Protein AF-A0A412Z4I1-F1 (afdb_monomer_lite)

Radius of gyration: 13.07 Å; chains: 1; bounding box: 24×26×34 Å

pLDDT: mean 89.13, std 13.74, range [40.75, 98.06]

Secondary structure (DSSP, 8-state):
----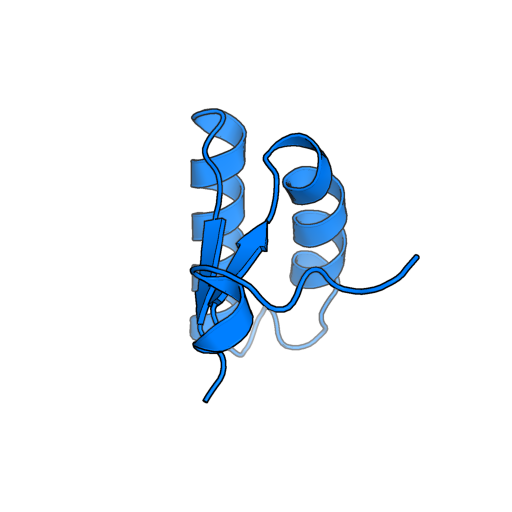-SGGGGGTEEEEPGGGHHHHHHHHHT-TTTTT-HHHHHHHHHHHHHHHTT--EEEE--

Organism: NCBI:txid208479

Structure (mmCIF, N/CA/C/O backbone):
data_AF-A0A412Z4I1-F1
#
_entry.id   AF-A0A412Z4I1-F1
#
loop_
_atom_site.group_PDB
_atom_site.id
_atom_site.type_symbol
_atom_site.label_atom_id
_atom_site.label_alt_id
_atom_site.label_comp_id
_atom_site.label_asym_id
_atom_site.label_entity_id
_atom_site.label_seq_id
_atom_site.pdbx_PDB_ins_code
_atom_site.Cartn_x
_atom_site.Cartn_y
_atom_site.Cartn_z
_atom_site.occupancy
_atom_site.B_iso_or_equiv
_atom_site.auth_seq_id
_atom_site.auth_comp_id
_atom_site.auth_asym_id
_atom_site.auth_atom_id
_atom_site.pdbx_PDB_model_num
ATOM 1 N N . MET A 1 1 ? 14.631 -7.981 14.752 1.00 40.75 1 MET A N 1
ATOM 2 C CA . MET A 1 1 ? 13.202 -8.280 14.991 1.00 40.75 1 MET A CA 1
ATOM 3 C C . MET A 1 1 ? 12.853 -9.544 14.217 1.00 40.75 1 MET A C 1
ATOM 5 O O . MET A 1 1 ? 12.911 -9.520 12.994 1.00 40.75 1 MET A O 1
ATOM 9 N N . ALA A 1 2 ? 12.616 -10.664 14.902 1.00 50.31 2 ALA A N 1
ATOM 10 C CA . ALA A 1 2 ? 12.272 -11.931 14.255 1.00 50.31 2 ALA A CA 1
ATOM 11 C C . ALA A 1 2 ? 10.881 -11.822 13.608 1.00 50.31 2 ALA A C 1
ATOM 13 O O . ALA A 1 2 ? 9.928 -11.399 14.261 1.00 50.31 2 ALA A O 1
ATOM 14 N N . ARG A 1 3 ? 10.759 -12.176 12.323 1.00 58.78 3 ARG A N 1
ATOM 15 C CA . ARG A 1 3 ? 9.458 -12.287 11.649 1.00 58.78 3 ARG A CA 1
ATOM 16 C C . ARG A 1 3 ? 8.674 -13.401 12.343 1.00 58.78 3 ARG A C 1
ATOM 18 O O . ARG A 1 3 ? 9.112 -14.547 12.327 1.00 58.78 3 ARG A O 1
ATOM 25 N N . ALA A 1 4 ? 7.542 -13.071 12.959 1.00 56.69 4 ALA A N 1
ATOM 26 C CA . ALA A 1 4 ? 6.652 -14.072 13.534 1.00 56.69 4 ALA A CA 1
ATOM 27 C C . ALA A 1 4 ? 6.154 -15.004 12.413 1.00 56.69 4 ALA A C 1
ATOM 29 O O . ALA A 1 4 ? 5.406 -14.585 11.534 1.00 56.69 4 ALA A O 1
ATOM 30 N N . TYR A 1 5 ? 6.610 -16.257 12.422 1.00 59.66 5 TYR A N 1
ATOM 31 C CA . TYR A 1 5 ? 6.323 -17.282 11.408 1.00 59.66 5 TYR A CA 1
ATOM 32 C C . TYR A 1 5 ? 5.046 -18.080 11.742 1.00 59.66 5 TYR A C 1
ATOM 34 O O . TYR A 1 5 ? 4.998 -19.302 11.626 1.00 59.66 5 TYR A O 1
ATOM 42 N N . PHE A 1 6 ? 3.991 -17.392 12.181 1.00 67.88 6 PHE A N 1
ATOM 43 C CA . PHE A 1 6 ? 2.703 -18.007 12.514 1.00 67.88 6 PHE A CA 1
ATOM 44 C C . PHE A 1 6 ? 1.554 -17.240 11.843 1.00 67.88 6 PHE A C 1
ATOM 46 O O . PHE A 1 6 ? 1.669 -16.049 11.558 1.00 67.88 6 PHE A O 1
ATOM 53 N N . GLY A 1 7 ? 0.441 -17.925 11.564 1.00 75.56 7 GLY A N 1
ATOM 54 C CA . GLY A 1 7 ? -0.736 -17.325 10.923 1.00 75.56 7 GLY A CA 1
ATOM 55 C C . GLY A 1 7 ? -0.517 -16.972 9.447 1.00 75.56 7 GLY A C 1
ATOM 56 O O . GLY A 1 7 ? 0.094 -17.738 8.706 1.00 75.56 7 GLY A O 1
ATOM 57 N N . LEU A 1 8 ? -1.028 -15.815 9.015 1.00 77.44 8 LEU A N 1
ATOM 58 C CA . LEU A 1 8 ? -0.978 -15.351 7.619 1.00 77.44 8 LEU A CA 1
ATOM 59 C C . LEU A 1 8 ? 0.460 -15.289 7.067 1.00 77.44 8 LEU A C 1
ATOM 61 O O . LEU A 1 8 ? 0.708 -15.709 5.938 1.00 77.44 8 LEU A O 1
ATOM 65 N N . ALA A 1 9 ? 1.427 -14.888 7.897 1.00 72.88 9 ALA A N 1
ATOM 66 C CA . ALA A 1 9 ? 2.834 -14.795 7.508 1.00 72.88 9 ALA A CA 1
ATOM 67 C C . ALA A 1 9 ? 3.450 -16.145 7.091 1.00 72.88 9 ALA A C 1
ATOM 69 O O . ALA A 1 9 ? 4.346 -16.166 6.250 1.00 72.88 9 ALA A O 1
ATOM 70 N N . ARG A 1 10 ? 2.953 -17.277 7.622 1.00 79.50 10 ARG A N 1
ATOM 71 C CA . ARG A 1 10 ? 3.391 -18.628 7.214 1.00 79.50 10 ARG A CA 1
ATOM 72 C C . ARG A 1 10 ? 3.005 -18.953 5.767 1.00 79.50 10 ARG A C 1
ATOM 74 O O . ARG A 1 10 ? 3.643 -19.795 5.147 1.00 79.50 10 ARG A O 1
ATOM 81 N N . TRP A 1 11 ? 1.973 -18.303 5.241 1.00 80.88 11 TRP A N 1
ATOM 82 C CA . TRP A 1 11 ? 1.393 -18.588 3.930 1.00 80.88 11 TRP A CA 1
ATOM 83 C C . TRP A 1 11 ? 1.747 -17.525 2.880 1.00 80.88 11 TRP A C 1
ATOM 85 O O . TRP A 1 11 ? 0.995 -17.337 1.933 1.00 80.88 11 TRP A O 1
ATOM 95 N N . GLY A 1 12 ? 2.853 -16.790 3.060 1.00 82.88 12 GLY A N 1
ATOM 96 C CA . GLY A 1 12 ? 3.287 -15.761 2.102 1.00 82.88 12 GLY A CA 1
ATOM 97 C C . GLY A 1 12 ? 2.438 -14.484 2.118 1.00 82.88 12 GLY A C 1
ATOM 98 O O . GLY A 1 12 ? 2.580 -13.624 1.248 1.00 82.88 12 GLY A O 1
ATOM 99 N N . ILE A 1 13 ? 1.564 -14.331 3.118 1.00 86.38 13 ILE A N 1
ATOM 100 C CA . ILE A 1 13 ? 0.707 -13.156 3.263 1.00 86.38 13 ILE A CA 1
ATOM 101 C C . ILE A 1 13 ? 1.392 -12.123 4.158 1.00 86.38 13 ILE A C 1
ATOM 103 O O . ILE A 1 13 ? 1.713 -12.386 5.318 1.00 86.38 13 ILE A O 1
ATOM 107 N N . THR A 1 14 ? 1.563 -10.916 3.627 1.00 88.62 14 THR A N 1
ATOM 108 C CA . THR A 1 14 ? 1.992 -9.731 4.373 1.00 88.62 14 THR A CA 1
ATOM 109 C C . THR A 1 14 ? 0.809 -8.785 4.549 1.00 88.62 14 THR A C 1
ATOM 111 O O . THR A 1 14 ? 0.150 -8.425 3.577 1.00 88.62 14 THR A O 1
ATOM 114 N N . LEU A 1 15 ? 0.552 -8.365 5.789 1.00 90.81 15 LEU A N 1
ATOM 115 C CA . LEU A 1 15 ? -0.358 -7.260 6.081 1.00 90.81 15 LEU A CA 1
ATOM 116 C C . LEU A 1 15 ? 0.434 -5.955 6.097 1.00 90.81 15 LEU A C 1
ATOM 118 O O . LEU A 1 15 ? 1.398 -5.830 6.852 1.00 90.81 15 LEU A O 1
ATOM 122 N N . ILE A 1 16 ? 0.020 -4.996 5.277 1.00 92.56 16 ILE A N 1
ATOM 123 C CA . ILE A 1 16 ? 0.544 -3.633 5.292 1.00 92.56 16 ILE A CA 1
ATOM 124 C C . ILE A 1 16 ? -0.405 -2.795 6.143 1.00 92.56 16 ILE A C 1
ATOM 126 O O . ILE A 1 16 ? -1.609 -2.735 5.875 1.00 92.56 16 ILE A O 1
ATOM 130 N N . LEU A 1 17 ? 0.149 -2.211 7.201 1.00 94.88 17 LEU A N 1
ATOM 131 C CA . LEU A 1 17 ? -0.583 -1.435 8.196 1.00 94.88 17 LEU A CA 1
ATOM 132 C C . LEU A 1 17 ? -1.004 -0.071 7.610 1.00 94.88 17 LEU A C 1
ATOM 134 O O . LEU A 1 17 ? -0.224 0.485 6.829 1.00 94.88 17 LEU A O 1
ATOM 138 N N . PRO A 1 18 ? -2.174 0.490 7.980 1.00 95.88 18 PRO A N 1
ATOM 139 C CA . PRO A 1 18 ? -2.642 1.787 7.484 1.00 95.88 18 PRO A CA 1
ATOM 140 C C . PRO A 1 18 ? -1.605 2.909 7.618 1.00 95.88 18 PRO A C 1
ATOM 142 O O . PRO A 1 18 ? -1.397 3.668 6.675 1.00 95.88 18 PRO A O 1
ATOM 145 N N . GLU A 1 19 ? -0.883 2.966 8.737 1.00 96.44 19 GLU A N 1
ATOM 146 C CA . GLU A 1 19 ? 0.159 3.962 9.010 1.00 96.44 19 GLU A CA 1
ATOM 147 C C . GLU A 1 19 ? 1.372 3.861 8.072 1.00 96.44 19 GLU A C 1
ATOM 149 O O . GLU A 1 19 ? 2.107 4.830 7.895 1.00 96.44 19 GLU A O 1
ATOM 154 N N . SER A 1 20 ? 1.586 2.699 7.449 1.00 96.56 20 SER A N 1
ATOM 155 C CA . SER A 1 20 ? 2.667 2.483 6.480 1.00 96.56 20 SER A CA 1
ATOM 156 C C . SER A 1 20 ? 2.252 2.820 5.046 1.00 96.56 20 SER A C 1
ATOM 158 O O . SER A 1 20 ? 3.114 2.955 4.175 1.00 96.56 20 SER A O 1
ATOM 160 N N . LEU A 1 21 ? 0.948 2.942 4.774 1.00 97.38 21 LEU A N 1
ATOM 161 C CA . LEU A 1 21 ? 0.437 3.132 3.419 1.00 97.38 21 LEU A CA 1
ATOM 162 C C . LEU A 1 21 ? 0.825 4.474 2.783 1.00 97.38 21 LEU A C 1
ATOM 164 O O . LEU A 1 21 ? 1.153 4.437 1.601 1.00 97.38 21 LEU A O 1
ATOM 168 N N . PRO A 1 22 ? 0.863 5.625 3.488 1.00 97.94 22 PRO A N 1
ATOM 169 C CA . PRO A 1 22 ? 1.298 6.883 2.877 1.00 97.94 22 PRO A CA 1
ATOM 170 C C . PRO A 1 22 ? 2.729 6.808 2.329 1.00 97.94 22 PRO A C 1
ATOM 172 O O . PRO A 1 22 ? 2.960 7.100 1.158 1.00 97.94 22 PRO A O 1
ATOM 175 N N . ALA A 1 23 ? 3.674 6.303 3.130 1.00 97.81 23 ALA A N 1
ATOM 176 C CA . ALA A 1 23 ? 5.058 6.116 2.694 1.00 97.81 23 ALA A CA 1
ATOM 177 C C . ALA A 1 23 ? 5.161 5.104 1.540 1.00 97.81 23 ALA A C 1
ATOM 179 O O . ALA A 1 23 ? 5.931 5.289 0.598 1.00 97.81 23 ALA A O 1
ATOM 180 N N . PHE A 1 24 ? 4.359 4.035 1.577 1.00 96.81 24 PHE A N 1
ATOM 181 C CA . PHE A 1 24 ? 4.314 3.072 0.481 1.00 96.81 24 PHE A CA 1
ATOM 182 C C . PHE A 1 24 ? 3.745 3.684 -0.809 1.00 96.81 24 PHE A C 1
ATOM 184 O O . PHE A 1 24 ? 4.265 3.421 -1.894 1.00 96.81 24 PHE A O 1
ATOM 191 N N . GLN A 1 25 ? 2.726 4.537 -0.703 1.00 97.62 25 GLN A N 1
ATOM 192 C CA . GLN A 1 25 ? 2.131 5.236 -1.837 1.00 97.62 25 GLN A CA 1
ATOM 193 C C . GLN A 1 25 ? 3.142 6.154 -2.529 1.00 97.62 25 GLN A C 1
ATOM 195 O O . GLN A 1 25 ? 3.227 6.139 -3.756 1.00 97.62 25 GLN A O 1
ATOM 200 N N . GLU A 1 26 ? 3.934 6.907 -1.760 1.00 98.06 26 GLU A N 1
ATOM 201 C CA . GLU A 1 26 ? 4.993 7.772 -2.296 1.00 98.06 26 GLU A CA 1
ATOM 202 C C . GLU A 1 26 ? 6.016 6.973 -3.112 1.00 98.06 26 GLU A C 1
ATOM 204 O O . GLU A 1 26 ? 6.360 7.363 -4.229 1.00 98.06 26 GLU A O 1
ATOM 209 N N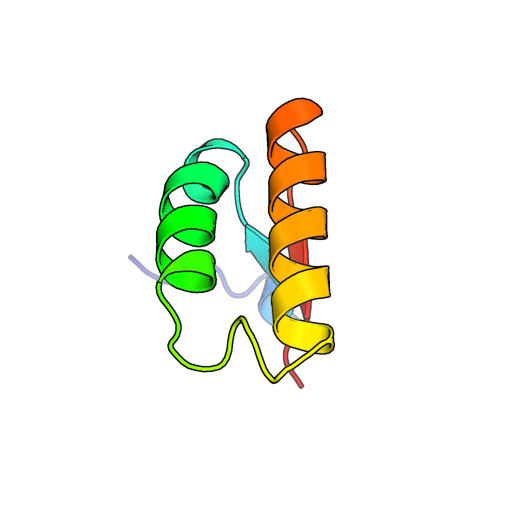 . ILE A 1 27 ? 6.446 5.817 -2.594 1.00 97.50 27 ILE A N 1
ATOM 210 C CA . ILE A 1 27 ? 7.376 4.918 -3.293 1.00 97.50 27 ILE A CA 1
ATOM 211 C C . ILE A 1 27 ? 6.773 4.429 -4.614 1.00 97.50 27 ILE A C 1
ATOM 213 O O . ILE A 1 27 ? 7.452 4.440 -5.640 1.00 97.50 27 ILE A O 1
ATOM 217 N N . VAL A 1 28 ? 5.505 4.009 -4.599 1.00 96.44 28 VAL A N 1
ATOM 218 C CA . VAL A 1 28 ? 4.825 3.493 -5.795 1.00 96.44 28 VAL A CA 1
ATOM 219 C C . VAL A 1 28 ? 4.653 4.590 -6.850 1.00 96.44 28 VAL A C 1
ATOM 221 O O . VAL A 1 28 ? 4.957 4.352 -8.016 1.00 96.44 28 VAL A O 1
ATOM 224 N N . ILE A 1 29 ? 4.228 5.796 -6.460 1.00 96.81 29 ILE A N 1
ATOM 225 C CA . ILE A 1 29 ? 4.027 6.933 -7.379 1.00 96.81 29 ILE A CA 1
ATOM 226 C C . ILE A 1 29 ? 5.345 7.436 -7.979 1.00 96.81 29 ILE A C 1
ATOM 228 O O . ILE A 1 29 ? 5.362 7.886 -9.125 1.00 96.81 29 ILE A O 1
ATOM 232 N N . ALA A 1 30 ? 6.455 7.325 -7.248 1.00 97.38 30 ALA A N 1
ATOM 233 C CA . ALA A 1 30 ? 7.775 7.718 -7.734 1.00 97.38 30 ALA A CA 1
ATOM 234 C C . ALA A 1 30 ? 8.365 6.767 -8.799 1.00 97.38 30 ALA A C 1
ATOM 236 O O . ALA A 1 30 ? 9.387 7.093 -9.414 1.00 97.38 30 ALA A O 1
ATOM 237 N N . ASP A 1 31 ? 7.765 5.596 -9.035 1.00 97.12 31 ASP A N 1
ATOM 238 C CA . ASP A 1 31 ? 8.265 4.645 -10.027 1.00 97.12 31 ASP A CA 1
ATOM 239 C C . ASP A 1 31 ? 8.107 5.195 -11.458 1.00 97.12 31 ASP A C 1
ATOM 241 O O . ASP A 1 31 ? 7.039 5.621 -11.898 1.00 97.12 31 ASP A O 1
ATOM 245 N N . ARG A 1 32 ? 9.189 5.139 -12.241 1.00 96.38 32 ARG A N 1
ATOM 246 C CA . ARG A 1 32 ? 9.239 5.662 -13.620 1.00 96.38 32 ARG A CA 1
ATOM 247 C C . ARG A 1 32 ? 8.252 4.977 -14.569 1.00 96.38 32 ARG A C 1
ATOM 249 O O . ARG A 1 32 ? 7.952 5.522 -15.633 1.00 96.38 32 ARG A O 1
ATOM 256 N N . ARG A 1 33 ? 7.783 3.777 -14.222 1.00 96.62 33 ARG A N 1
ATOM 257 C CA . ARG A 1 33 ? 6.810 3.001 -15.000 1.00 96.62 33 ARG A CA 1
ATOM 258 C C . ARG A 1 33 ? 5.372 3.456 -14.776 1.00 96.62 33 ARG A C 1
ATOM 260 O O . ARG A 1 33 ? 4.514 3.001 -15.521 1.00 96.62 33 ARG A O 1
ATOM 267 N N . MET A 1 34 ? 5.107 4.372 -13.841 1.00 95.69 34 MET A N 1
ATOM 268 C CA . MET A 1 34 ? 3.752 4.815 -13.482 1.00 95.69 34 MET A CA 1
ATOM 269 C C . MET A 1 34 ? 2.893 5.226 -14.692 1.00 95.69 34 MET A C 1
ATOM 271 O O . MET A 1 34 ? 1.707 4.934 -14.743 1.00 95.69 34 MET A O 1
ATOM 275 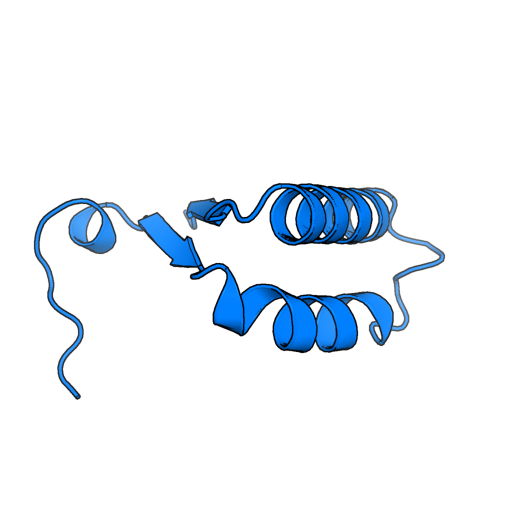N N . ASN A 1 35 ? 3.503 5.834 -15.715 1.00 92.75 35 ASN A N 1
ATOM 276 C CA . ASN A 1 35 ? 2.795 6.278 -16.925 1.00 92.75 35 ASN A CA 1
ATOM 277 C C . ASN A 1 35 ? 2.675 5.211 -18.030 1.00 92.75 35 ASN A C 1
ATOM 279 O O . ASN A 1 35 ? 2.195 5.512 -19.119 1.00 92.75 35 ASN A O 1
ATOM 283 N N . ARG A 1 36 ? 3.201 4.002 -17.815 1.00 95.56 36 ARG A N 1
ATOM 284 C CA . ARG A 1 36 ? 3.285 2.934 -18.832 1.00 95.56 36 ARG A CA 1
ATOM 285 C C . ARG A 1 36 ? 2.751 1.592 -18.346 1.00 95.56 36 ARG A C 1
ATOM 287 O O . ARG A 1 36 ? 2.431 0.746 -19.170 1.00 95.56 36 ARG A O 1
ATOM 294 N N . ASP A 1 37 ? 2.706 1.390 -17.036 1.00 96.81 37 ASP A N 1
ATOM 295 C CA . ASP A 1 37 ? 2.262 0.160 -16.400 1.00 96.81 37 ASP A CA 1
ATOM 296 C C . ASP A 1 37 ? 0.913 0.405 -15.717 1.00 96.81 37 ASP A C 1
ATOM 298 O O . ASP A 1 37 ? 0.827 0.995 -14.638 1.00 96.81 37 ASP A O 1
ATOM 302 N N . GLU A 1 38 ? -0.157 -0.040 -16.374 1.00 96.38 38 GLU A N 1
ATOM 303 C CA . GLU A 1 38 ? -1.525 0.107 -15.875 1.00 96.38 38 GLU A CA 1
ATOM 304 C C . GLU A 1 38 ? -1.744 -0.629 -14.546 1.00 96.38 38 GLU A C 1
ATOM 306 O O . GLU A 1 38 ? -2.539 -0.176 -13.721 1.00 96.38 38 GLU A O 1
ATOM 311 N N . GLN A 1 39 ? -1.024 -1.730 -14.294 1.00 95.62 39 GLN A N 1
ATOM 312 C CA . GLN A 1 39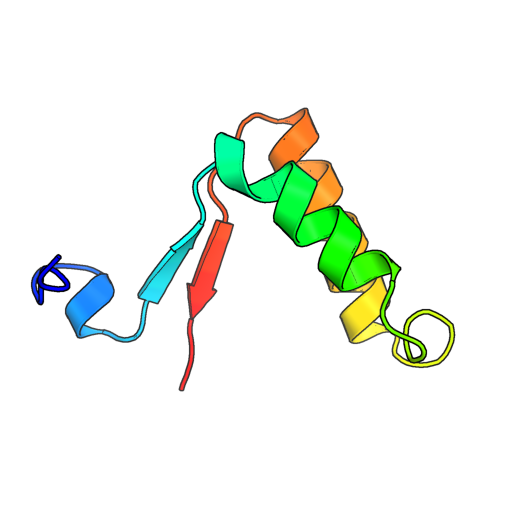 ? -1.134 -2.444 -13.020 1.00 95.62 39 GLN A CA 1
ATOM 313 C C . GLN A 1 39 ? -0.497 -1.643 -11.887 1.00 95.62 39 GLN A C 1
ATOM 315 O O . GLN A 1 39 ? -1.029 -1.611 -10.776 1.00 95.62 39 GLN A O 1
ATOM 320 N N . LEU A 1 40 ? 0.606 -0.950 -12.170 1.00 96.38 40 LEU A N 1
ATOM 321 C CA . LEU A 1 40 ? 1.252 -0.069 -11.204 1.00 96.38 40 LEU A CA 1
ATOM 322 C C . LEU A 1 40 ? 0.381 1.151 -10.873 1.00 96.38 40 LEU A C 1
ATOM 324 O O . LEU A 1 40 ? 0.248 1.516 -9.702 1.00 96.38 40 LEU A O 1
ATOM 328 N N . ALA A 1 41 ? -0.284 1.726 -11.878 1.00 97.12 41 ALA A N 1
ATOM 329 C CA . ALA A 1 41 ? -1.273 2.780 -11.668 1.00 97.12 41 ALA A CA 1
ATOM 330 C C . ALA A 1 41 ? -2.475 2.279 -10.844 1.00 97.12 41 ALA A C 1
ATOM 332 O O . ALA A 1 41 ? -2.895 2.935 -9.886 1.00 97.12 41 ALA A O 1
ATOM 333 N N . ALA A 1 42 ? -2.992 1.085 -11.149 1.00 97.25 42 ALA A N 1
ATOM 334 C CA . ALA A 1 42 ? -4.076 0.467 -10.387 1.00 97.25 42 ALA A CA 1
ATOM 335 C C . ALA A 1 42 ? -3.683 0.189 -8.925 1.00 97.25 42 ALA A C 1
ATOM 337 O O . ALA A 1 42 ? -4.494 0.389 -8.015 1.00 97.25 42 ALA A O 1
ATOM 338 N N . LEU A 1 43 ? -2.432 -0.215 -8.678 1.00 96.69 43 LEU A N 1
ATOM 339 C CA . LEU A 1 43 ? -1.896 -0.374 -7.328 1.00 96.69 43 LEU A CA 1
ATOM 340 C C . LEU A 1 43 ? -1.904 0.957 -6.565 1.00 96.69 43 LEU A C 1
ATOM 342 O O . LEU A 1 43 ? -2.380 0.997 -5.431 1.00 96.69 43 LEU A O 1
ATOM 346 N N . ALA A 1 44 ? -1.445 2.050 -7.183 1.00 97.44 44 ALA A N 1
ATOM 347 C CA . ALA A 1 44 ? -1.451 3.374 -6.557 1.00 97.44 44 ALA A CA 1
ATOM 348 C C . ALA A 1 44 ? -2.869 3.825 -6.157 1.00 97.44 44 ALA A C 1
ATOM 350 O O . ALA A 1 44 ? -3.066 4.349 -5.056 1.00 97.44 44 ALA A O 1
ATOM 351 N N . VAL A 1 45 ? -3.867 3.562 -7.011 1.00 97.94 45 VAL A N 1
ATOM 352 C CA . VAL A 1 45 ? -5.285 3.822 -6.707 1.00 97.94 45 VAL A CA 1
ATOM 353 C C . VAL A 1 45 ? -5.754 2.982 -5.517 1.00 97.94 45 VAL A C 1
ATOM 355 O O . VAL A 1 45 ? -6.373 3.517 -4.598 1.00 97.94 45 VAL A O 1
ATOM 358 N N . LYS A 1 46 ? -5.422 1.686 -5.477 1.00 97.69 46 LYS A N 1
ATOM 359 C CA . LYS A 1 46 ? -5.801 0.804 -4.361 1.00 97.69 46 LYS A CA 1
ATOM 360 C C . LYS A 1 46 ? -5.176 1.214 -3.031 1.00 97.69 46 LYS A C 1
ATOM 362 O O . LYS A 1 46 ? -5.855 1.144 -2.007 1.00 97.69 46 LYS A O 1
ATOM 367 N N . ILE A 1 47 ? -3.923 1.669 -3.043 1.00 97.94 47 ILE A N 1
ATOM 368 C CA . ILE A 1 47 ? -3.265 2.209 -1.846 1.00 97.94 47 ILE A CA 1
ATOM 369 C C . ILE A 1 47 ? -3.997 3.470 -1.369 1.00 97.94 47 ILE A C 1
ATOM 371 O O . ILE A 1 47 ? -4.315 3.571 -0.186 1.00 97.94 47 ILE A O 1
ATOM 375 N N . CYS A 1 48 ? -4.345 4.381 -2.285 1.00 97.81 48 CYS A N 1
ATOM 376 C CA . CYS A 1 48 ? -5.111 5.589 -1.965 1.00 97.81 48 CYS A CA 1
ATOM 377 C C . CYS A 1 48 ? -6.461 5.258 -1.308 1.00 97.81 48 CYS A C 1
ATOM 379 O O . CYS A 1 48 ? -6.795 5.788 -0.250 1.00 97.81 48 CYS A O 1
ATOM 381 N N . GLU A 1 49 ? -7.219 4.321 -1.889 1.00 98.06 49 GLU A N 1
ATOM 382 C CA . GLU A 1 49 ? -8.497 3.867 -1.327 1.00 98.06 49 GLU A CA 1
ATOM 383 C C . GLU A 1 49 ? -8.341 3.289 0.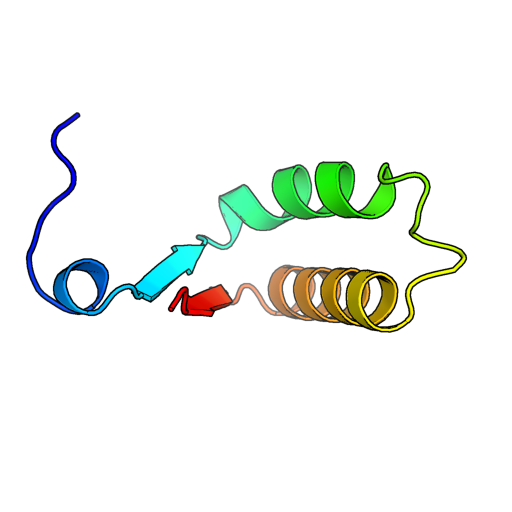086 1.00 98.06 49 GLU A C 1
ATOM 385 O O . GLU A 1 49 ? -9.185 3.540 0.951 1.00 98.06 49 GLU A O 1
ATOM 390 N N . ALA A 1 50 ? -7.282 2.511 0.323 1.00 97.81 50 ALA A N 1
ATOM 391 C CA . ALA A 1 50 ? -7.001 1.925 1.628 1.00 97.81 50 ALA A CA 1
ATOM 392 C C . ALA A 1 50 ? -6.627 2.994 2.668 1.00 97.81 50 ALA A C 1
ATOM 394 O O . ALA A 1 50 ? -7.125 2.926 3.791 1.00 97.81 50 ALA A O 1
ATOM 395 N N . ILE A 1 51 ? -5.852 4.014 2.282 1.00 97.94 51 ILE A N 1
ATOM 396 C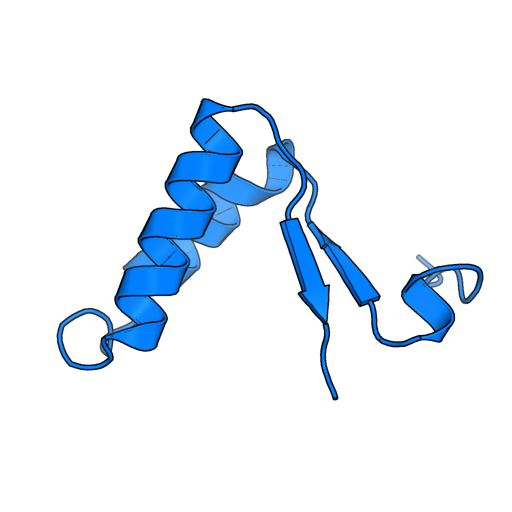 CA . ILE A 1 51 ? -5.540 5.175 3.132 1.00 97.94 51 ILE A CA 1
ATOM 397 C C . ILE A 1 51 ? -6.823 5.920 3.504 1.00 97.94 51 ILE A C 1
ATOM 399 O O . ILE A 1 51 ? -7.109 6.093 4.687 1.00 97.94 51 ILE A O 1
ATOM 403 N N . CYS A 1 52 ? -7.641 6.301 2.516 1.00 97.81 52 CYS A N 1
ATOM 404 C CA . CYS A 1 52 ? -8.871 7.063 2.753 1.00 97.81 52 CYS A CA 1
ATOM 405 C C . CYS A 1 52 ? -9.881 6.331 3.647 1.00 97.81 52 CYS A C 1
ATOM 407 O O . CYS A 1 52 ? -10.731 6.968 4.265 1.00 97.81 52 CYS A O 1
ATOM 409 N N . ARG A 1 53 ? -9.830 4.996 3.681 1.00 97.69 53 ARG A N 1
ATOM 410 C CA . ARG A 1 53 ? -10.750 4.151 4.456 1.00 97.69 53 ARG A CA 1
ATOM 411 C C . ARG A 1 53 ? -10.130 3.575 5.728 1.00 97.69 53 ARG A C 1
ATOM 413 O O . ARG A 1 53 ? -10.788 2.753 6.370 1.00 97.69 53 ARG A O 1
ATOM 420 N N . GLU A 1 54 ? -8.890 3.949 6.042 1.00 96.19 54 GLU A N 1
ATOM 421 C CA . GLU A 1 54 ? -8.128 3.434 7.184 1.00 96.19 54 GLU A CA 1
ATOM 422 C C . GLU A 1 54 ? -8.099 1.889 7.208 1.00 96.19 54 GLU A C 1
ATOM 424 O O . GLU A 1 54 ? -8.421 1.228 8.199 1.00 96.19 54 GLU A O 1
ATOM 429 N N . LYS A 1 55 ? -7.796 1.280 6.053 1.00 96.62 55 LYS A N 1
ATOM 430 C CA . LYS A 1 55 ? -7.775 -0.180 5.869 1.00 96.62 55 LYS A CA 1
ATOM 431 C C . LYS A 1 55 ? -6.361 -0.713 5.719 1.00 96.62 55 LYS A C 1
ATOM 433 O O . LYS A 1 55 ? -5.495 -0.080 5.136 1.00 96.62 55 LYS A O 1
ATOM 438 N N . TYR A 1 56 ? -6.174 -1.941 6.191 1.00 95.50 56 TYR A N 1
ATOM 439 C CA . TYR A 1 56 ? -4.995 -2.747 5.895 1.00 95.50 56 TYR A CA 1
ATOM 440 C C . TYR A 1 56 ? -5.006 -3.180 4.428 1.00 95.50 56 TYR A C 1
ATOM 442 O O . TYR A 1 56 ? -6.072 -3.445 3.863 1.00 95.50 56 TYR A O 1
ATOM 450 N N . MET A 1 57 ? -3.823 -3.345 3.839 1.00 95.12 57 MET A N 1
ATOM 451 C CA . MET A 1 57 ? -3.674 -4.046 2.562 1.00 95.12 57 MET A CA 1
ATOM 452 C C . MET A 1 57 ? -3.078 -5.433 2.779 1.00 95.12 57 MET A C 1
ATOM 454 O O . MET A 1 57 ? -2.143 -5.612 3.557 1.00 95.12 57 MET A O 1
ATOM 458 N N . ILE A 1 58 ? -3.614 -6.417 2.064 1.00 91.69 58 ILE A N 1
ATOM 459 C CA . ILE A 1 58 ? -3.071 -7.772 2.013 1.00 91.69 58 ILE A CA 1
ATOM 460 C C . ILE A 1 58 ? -2.192 -7.859 0.769 1.00 91.69 58 ILE A C 1
ATOM 462 O O . ILE A 1 58 ? -2.691 -7.758 -0.349 1.00 91.69 58 ILE A O 1
ATOM 466 N N . HIS A 1 59 ? -0.894 -8.067 0.963 1.00 88.56 59 HIS A N 1
ATOM 467 C CA . HIS A 1 59 ? 0.008 -8.485 -0.100 1.00 88.56 59 HIS A CA 1
ATOM 468 C C . HIS A 1 59 ? 0.200 -9.997 -0.016 1.00 88.56 59 HIS A C 1
ATOM 470 O O . HIS A 1 59 ? 0.668 -10.517 0.999 1.00 88.56 59 HIS A O 1
ATOM 476 N N . PHE A 1 60 ? -0.130 -10.696 -1.094 1.00 84.44 60 PHE A N 1
ATOM 477 C CA . PHE A 1 60 ? 0.134 -12.118 -1.250 1.00 84.44 60 PHE A CA 1
ATOM 478 C C . PHE A 1 60 ? 1.233 -12.294 -2.297 1.00 84.44 60 PHE A C 1
ATOM 480 O O . PHE A 1 60 ? 1.026 -11.962 -3.461 1.00 84.44 60 PHE A O 1
ATOM 487 N N . GLY A 1 61 ? 2.405 -12.758 -1.862 1.00 72.06 61 GLY A N 1
ATOM 488 C CA . GLY A 1 61 ? 3.509 -13.106 -2.755 1.00 72.06 61 GLY A CA 1
ATOM 489 C C . GLY A 1 61 ? 3.560 -14.617 -2.954 1.00 72.06 61 GLY A C 1
ATOM 490 O O . GLY A 1 61 ? 3.532 -15.347 -1.962 1.00 72.06 61 GLY A O 1
ATOM 491 N N . VAL A 1 62 ? 3.626 -15.059 -4.211 1.00 58.12 62 VAL A N 1
ATOM 492 C CA . VAL A 1 62 ? 3.939 -16.447 -4.595 1.00 58.12 62 VAL A CA 1
ATOM 493 C C . VAL A 1 62 ? 5.422 -16.548 -4.908 1.00 58.12 62 VAL A C 1
ATOM 495 O O . VAL A 1 62 ? 5.923 -15.621 -5.584 1.00 58.12 62 VAL A O 1
#

Sequence (62 aa):
MARAYFGLARWGITLILPESLPAFQEIVIADRRMNRDEQLAALAVKICEAICREKYMIHFGV

Foldseek 3Di:
DDDPCDDQNVQQKDKDFLVCLVVVLVVLCPDPCCVPDVVSVVVSVVSVVCNVVRHIDIDHDD